Protein AF-A0A5T8WR12-F1 (afdb_monomer_lite)

Foldseek 3Di:
DPPVPQWDWPKDKPPPPQQKDKDADDDDSPDPHIDIDGDGPDWDKIKMWTWTWDDDDDDDGHDTDIDIDIDTDDDDPDPD

Structure (mmCIF, N/CA/C/O backbone):
data_AF-A0A5T8WR12-F1
#
_entry.id   AF-A0A5T8WR12-F1
#
loop_
_atom_site.group_PDB
_atom_site.id
_atom_site.type_symbol
_atom_site.label_atom_id
_atom_site.label_alt_id
_atom_site.label_comp_id
_atom_site.label_asym_id
_atom_site.label_entity_id
_atom_site.label_seq_id
_atom_site.pdbx_PDB_ins_code
_atom_site.Cartn_x
_atom_site.Cartn_y
_atom_site.Cartn_z
_atom_site.occupancy
_atom_site.B_iso_or_equiv
_atom_site.auth_seq_id
_atom_site.auth_comp_id
_atom_site.auth_asym_id
_atom_site.auth_atom_id
_atom_site.pdbx_PDB_model_num
ATOM 1 N N . TYR A 1 1 ? 9.048 -10.570 -14.087 1.00 51.50 1 TYR A N 1
ATOM 2 C CA . TYR A 1 1 ? 8.664 -10.225 -15.462 1.00 51.50 1 TYR A CA 1
ATOM 3 C C . TYR A 1 1 ? 7.650 -11.231 -15.947 1.00 51.50 1 TYR A C 1
ATOM 5 O O . TYR A 1 1 ? 7.764 -12.387 -15.548 1.00 51.50 1 TYR A O 1
ATOM 13 N N . ASP A 1 2 ? 6.661 -10.816 -16.732 1.00 51.72 2 ASP A N 1
ATOM 14 C CA . ASP A 1 2 ? 5.857 -11.780 -17.483 1.00 51.72 2 ASP A CA 1
ATOM 15 C C . ASP A 1 2 ? 6.637 -12.249 -18.723 1.00 51.72 2 ASP A C 1
ATOM 17 O O . ASP A 1 2 ? 7.778 -11.838 -18.958 1.00 51.72 2 ASP A O 1
ATOM 21 N N . ILE A 1 3 ? 6.025 -13.129 -19.512 1.00 37.47 3 ILE A N 1
ATOM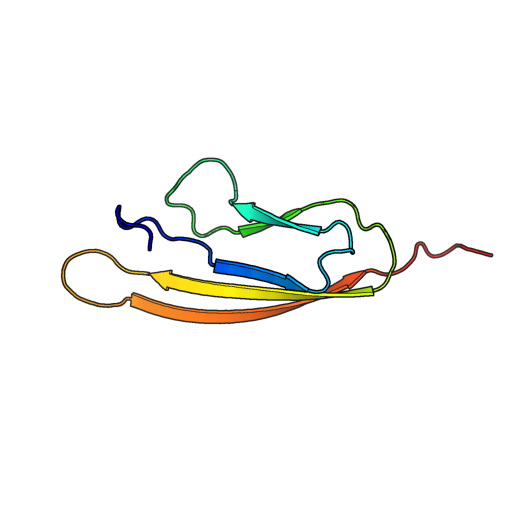 22 C CA . ILE A 1 3 ? 6.624 -13.678 -20.736 1.00 37.47 3 ILE A CA 1
ATOM 23 C C . ILE A 1 3 ? 6.928 -12.612 -21.806 1.00 37.47 3 ILE A C 1
ATOM 25 O O . ILE A 1 3 ? 7.619 -12.914 -22.775 1.00 37.47 3 ILE A O 1
ATOM 29 N N . TYR A 1 4 ? 6.450 -11.379 -21.626 1.00 51.56 4 TYR A N 1
ATOM 30 C CA . TYR A 1 4 ? 6.669 -10.241 -22.515 1.00 51.56 4 TYR A CA 1
ATOM 31 C C . TYR A 1 4 ? 7.696 -9.244 -21.964 1.00 51.56 4 TYR A C 1
ATOM 33 O O . TYR A 1 4 ? 7.911 -8.191 -22.557 1.00 51.56 4 TYR A O 1
ATOM 41 N N . GLY A 1 5 ? 8.354 -9.551 -20.840 1.00 49.19 5 GLY A N 1
ATOM 42 C CA . GLY A 1 5 ? 9.308 -8.629 -20.227 1.00 49.19 5 GLY A CA 1
ATOM 43 C C . GLY A 1 5 ? 8.637 -7.470 -19.485 1.00 49.19 5 GLY A C 1
ATOM 44 O O . GLY A 1 5 ? 9.315 -6.502 -19.145 1.00 49.19 5 GLY A O 1
ATOM 45 N N . LYS A 1 6 ? 7.337 -7.565 -19.173 1.00 55.09 6 LYS A N 1
ATOM 46 C CA . LYS A 1 6 ? 6.633 -6.567 -18.360 1.00 55.09 6 LYS A CA 1
ATOM 47 C C . LYS A 1 6 ? 7.129 -6.608 -16.925 1.00 55.09 6 LYS A C 1
ATOM 49 O O . LYS A 1 6 ? 7.254 -7.689 -16.339 1.00 5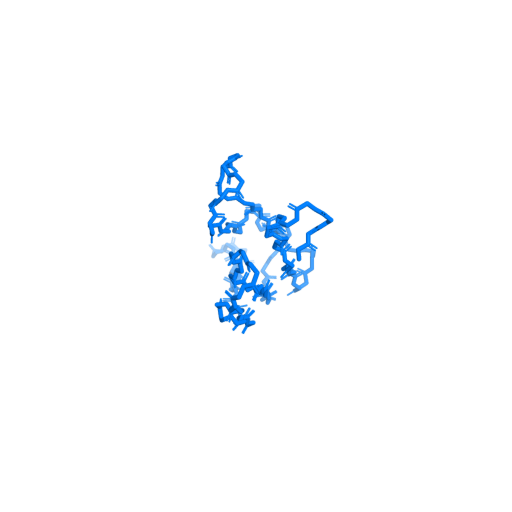5.09 6 LYS A O 1
ATOM 54 N N . GLN A 1 7 ? 7.364 -5.447 -16.321 1.00 53.53 7 GLN A N 1
ATOM 55 C CA . GLN A 1 7 ? 7.592 -5.349 -14.884 1.00 53.53 7 GLN A CA 1
ATOM 56 C C . GLN A 1 7 ? 6.306 -5.771 -14.163 1.00 53.53 7 GLN A C 1
ATOM 58 O O . GLN A 1 7 ? 5.337 -5.027 -14.086 1.00 53.53 7 GLN A O 1
ATOM 63 N N . VAL A 1 8 ? 6.275 -7.007 -13.671 1.00 56.50 8 VAL A N 1
ATOM 64 C CA . VAL A 1 8 ? 5.189 -7.480 -12.814 1.00 56.50 8 VAL A CA 1
ATOM 65 C C . VAL A 1 8 ? 5.492 -6.934 -11.427 1.00 56.50 8 VAL A C 1
ATOM 67 O O . VAL A 1 8 ? 6.436 -7.402 -10.790 1.00 56.50 8 VAL A O 1
ATOM 70 N N . ILE A 1 9 ? 4.733 -5.935 -10.968 1.00 59.34 9 ILE A N 1
ATOM 71 C CA . ILE A 1 9 ? 4.610 -5.658 -9.536 1.00 59.34 9 ILE A CA 1
ATOM 72 C C . ILE A 1 9 ? 4.202 -6.971 -8.886 1.00 59.34 9 ILE A C 1
ATOM 74 O O . ILE A 1 9 ? 3.102 -7.476 -9.109 1.00 59.34 9 ILE A O 1
ATOM 78 N N . ALA A 1 10 ? 5.101 -7.507 -8.082 1.00 68.38 10 ALA A N 1
ATOM 79 C CA . ALA A 1 10 ? 4.776 -8.534 -7.128 1.00 68.38 10 ALA A CA 1
ATOM 80 C C . ALA A 1 10 ? 4.769 -7.822 -5.775 1.00 68.38 10 ALA A C 1
ATOM 82 O O . ALA A 1 10 ? 5.799 -7.398 -5.249 1.00 68.38 10 ALA A O 1
ATOM 83 N N . GLY A 1 11 ? 3.566 -7.523 -5.308 1.00 82.00 11 GLY A N 1
ATOM 84 C CA . GLY A 1 11 ? 3.361 -6.841 -4.048 1.00 82.00 11 GLY A CA 1
ATOM 85 C C . GLY A 1 11 ? 2.089 -7.335 -3.396 1.00 82.00 11 GLY A C 1
ATOM 86 O O . GLY A 1 11 ? 1.125 -7.683 -4.080 1.00 82.00 11 GLY A O 1
ATOM 87 N N . ASP A 1 12 ? 2.105 -7.371 -2.075 1.00 90.62 12 ASP A N 1
ATOM 88 C CA . ASP A 1 12 ? 1.024 -7.895 -1.258 1.00 90.62 12 ASP A CA 1
ATOM 89 C C . ASP A 1 12 ? 0.753 -6.983 -0.059 1.00 90.62 12 ASP A C 1
ATOM 91 O O . ASP A 1 12 ? 1.626 -6.246 0.413 1.00 90.62 12 ASP A O 1
ATOM 95 N N . ILE A 1 13 ? -0.500 -7.004 0.397 1.00 94.44 13 ILE A N 1
ATOM 96 C CA . ILE A 1 13 ? -0.940 -6.332 1.618 1.00 94.44 13 ILE A CA 1
ATOM 97 C C . ILE A 1 13 ? -1.420 -7.403 2.588 1.00 94.44 13 ILE A C 1
ATOM 99 O O . ILE A 1 13 ? -2.267 -8.224 2.238 1.00 94.44 13 ILE A O 1
ATOM 103 N N . HIS A 1 14 ? -0.920 -7.357 3.821 1.00 95.88 14 HIS A N 1
ATOM 104 C CA . HIS A 1 14 ? -1.362 -8.238 4.892 1.00 95.88 14 HIS A CA 1
ATOM 105 C C . HIS A 1 14 ? -1.680 -7.459 6.183 1.00 95.88 14 HIS A C 1
ATOM 107 O O . HIS A 1 14 ? -0.838 -6.681 6.636 1.00 95.88 14 HIS A O 1
ATOM 113 N N . PRO A 1 15 ? -2.835 -7.691 6.834 1.00 94.62 15 PRO A N 1
ATOM 114 C CA . PRO A 1 15 ? -3.924 -8.554 6.379 1.00 94.62 15 PRO A CA 1
ATOM 115 C C . PRO A 1 15 ? -4.695 -7.930 5.203 1.00 94.62 15 PRO A C 1
ATOM 117 O O . PRO A 1 15 ? -4.797 -6.711 5.081 1.00 94.62 15 PRO A O 1
ATOM 120 N N . ASP A 1 16 ? -5.261 -8.779 4.349 1.00 91.44 16 ASP A N 1
ATOM 121 C CA . ASP A 1 16 ? -6.011 -8.410 3.136 1.00 91.44 16 ASP A CA 1
ATOM 122 C C . ASP A 1 16 ? -7.461 -7.967 3.421 1.00 91.44 16 ASP A C 1
ATOM 124 O O . ASP A 1 16 ? -8.183 -7.508 2.539 1.00 91.44 16 ASP A O 1
ATOM 128 N N . ASN A 1 17 ? -7.887 -8.040 4.682 1.00 94.06 17 ASN A N 1
ATOM 129 C CA . ASN A 1 17 ? -9.246 -7.735 5.124 1.00 94.06 17 ASN A CA 1
ATOM 130 C C . ASN A 1 17 ? -9.420 -6.317 5.700 1.00 94.06 17 ASN A C 1
ATOM 132 O O . ASN A 1 17 ? -10.348 -6.075 6.475 1.00 94.06 17 ASN A O 1
ATOM 136 N N . LEU A 1 18 ? -8.523 -5.392 5.348 1.00 95.31 18 LEU A N 1
ATOM 137 C CA . LEU A 1 18 ? -8.561 -3.989 5.783 1.00 95.31 18 LEU A CA 1
ATOM 138 C C . LEU A 1 18 ? -9.195 -3.048 4.751 1.00 95.31 18 LEU A C 1
ATOM 140 O O . LEU A 1 18 ? -9.246 -1.848 4.986 1.00 95.31 18 LEU A O 1
ATOM 144 N N . GLY A 1 19 ? -9.673 -3.571 3.616 1.00 94.62 19 GLY A N 1
ATOM 145 C CA . GLY A 1 19 ? -10.262 -2.759 2.545 1.00 94.62 19 GLY A CA 1
ATOM 146 C C . GLY A 1 19 ? -9.233 -2.014 1.689 1.00 94.62 19 GLY A C 1
ATOM 147 O O . GLY A 1 19 ? -9.607 -1.115 0.940 1.00 94.62 19 GLY A O 1
ATOM 148 N N . LEU A 1 20 ? -7.951 -2.383 1.790 1.00 94.69 20 LEU A N 1
ATOM 149 C CA . LEU A 1 20 ? -6.845 -1.821 1.015 1.00 94.69 20 LEU A CA 1
ATOM 150 C C . LEU A 1 20 ? -6.386 -2.793 -0.078 1.00 94.69 20 LEU A C 1
ATOM 152 O O . LEU A 1 20 ? -6.383 -4.004 0.127 1.00 94.69 20 LEU A O 1
ATOM 156 N N . HIS A 1 21 ? -5.946 -2.263 -1.215 1.00 92.38 21 HIS A N 1
ATOM 157 C CA . HIS A 1 21 ? -5.357 -3.027 -2.316 1.00 92.38 21 HIS A CA 1
ATOM 158 C C . HIS A 1 21 ? -4.252 -2.230 -3.020 1.00 92.38 21 HIS A C 1
ATOM 160 O O . HIS A 1 21 ? -4.195 -1.001 -2.932 1.00 92.38 21 HIS A O 1
ATOM 166 N N . LEU A 1 22 ? -3.366 -2.940 -3.722 1.00 89.06 22 LEU A N 1
ATOM 167 C CA . LEU A 1 22 ? -2.319 -2.351 -4.558 1.00 89.06 22 LEU A CA 1
ATOM 168 C C . LEU A 1 22 ? -2.790 -2.227 -6.004 1.00 89.06 22 LEU A C 1
ATOM 170 O O . LEU A 1 22 ? -3.439 -3.128 -6.530 1.00 89.06 22 LEU A O 1
ATOM 174 N N . GLN A 1 23 ? -2.405 -1.138 -6.663 1.00 85.69 23 GLN A N 1
ATOM 175 C CA . GLN A 1 23 ? -2.581 -0.965 -8.104 1.00 85.69 23 GLN A CA 1
ATOM 176 C C . GLN A 1 23 ? -1.486 -0.066 -8.699 1.00 85.69 23 GLN A C 1
ATOM 178 O O . GLN A 1 23 ? -0.856 0.714 -7.982 1.00 85.69 23 GLN A O 1
ATOM 183 N N . TYR A 1 24 ? -1.285 -0.144 -10.016 1.00 81.31 24 TYR A N 1
ATOM 184 C CA . TYR A 1 24 ? -0.399 0.767 -10.751 1.00 81.31 24 TYR A CA 1
ATOM 185 C C . TYR A 1 24 ? -0.954 2.202 -10.765 1.00 81.31 24 TYR A C 1
ATOM 187 O O . TYR A 1 24 ? -2.160 2.436 -10.601 1.00 81.31 24 TYR A O 1
ATOM 195 N N . CYS A 1 25 ? -0.072 3.185 -10.938 1.00 81.44 25 CYS A N 1
ATOM 196 C CA . CYS A 1 25 ? -0.466 4.570 -11.184 1.00 81.44 25 CYS A CA 1
ATOM 197 C C . CYS A 1 25 ? -0.773 4.775 -12.673 1.00 81.44 25 CYS A C 1
ATOM 199 O O . CYS A 1 25 ? 0.139 4.897 -13.485 1.00 81.44 25 CYS A O 1
ATOM 201 N N . GLY A 1 26 ? -2.061 4.852 -13.010 1.00 76.38 26 GLY A N 1
ATOM 202 C CA . GLY A 1 26 ? -2.505 5.037 -14.392 1.00 76.38 26 GLY A CA 1
ATOM 203 C C . GLY A 1 26 ? -2.288 3.800 -15.266 1.00 76.38 26 GLY A C 1
ATOM 204 O O . GLY A 1 26 ? -1.974 2.721 -14.763 1.00 76.38 26 GLY A O 1
ATOM 205 N N . ASP A 1 27 ? -2.477 3.989 -16.571 1.00 72.50 27 ASP A N 1
ATOM 206 C CA . ASP A 1 27 ? -2.488 2.905 -17.564 1.00 72.50 27 ASP A CA 1
ATOM 207 C C . ASP A 1 27 ? -1.148 2.744 -18.302 1.00 72.50 27 ASP A C 1
ATOM 209 O O . ASP A 1 27 ? -1.005 1.863 -19.146 1.00 72.50 27 ASP A O 1
ATOM 213 N N . ASP A 1 28 ? -0.165 3.598 -17.997 1.00 69.25 28 ASP A N 1
ATOM 214 C CA . ASP A 1 28 ? 1.164 3.534 -18.603 1.00 69.25 28 ASP A CA 1
ATOM 215 C C . ASP A 1 28 ? 1.954 2.356 -18.025 1.00 69.25 28 ASP A C 1
ATOM 217 O O . ASP A 1 28 ? 2.312 2.308 -16.845 1.00 69.25 28 ASP A O 1
ATOM 221 N N . GLU A 1 29 ? 2.225 1.401 -18.902 1.00 57.00 29 GLU A N 1
ATOM 222 C CA . GLU A 1 29 ? 2.896 0.141 -18.616 1.00 57.00 29 GLU A CA 1
ATOM 223 C C . GLU A 1 29 ? 4.380 0.284 -18.242 1.00 57.00 29 GLU A C 1
ATOM 225 O O . GLU A 1 29 ? 4.960 -0.671 -17.719 1.00 57.00 29 GLU A O 1
ATOM 230 N N . PHE A 1 30 ? 4.980 1.461 -18.451 1.00 63.22 30 PHE A N 1
ATOM 231 C CA . PHE A 1 30 ? 6.367 1.761 -18.086 1.00 63.22 30 PHE A CA 1
ATOM 232 C C . PHE A 1 30 ? 6.500 2.561 -16.785 1.00 63.22 30 PHE A C 1
ATOM 234 O O . PHE A 1 30 ? 7.620 2.824 -16.337 1.00 63.22 30 PHE A O 1
ATOM 241 N N . ASN A 1 31 ? 5.388 2.932 -16.143 1.00 64.25 31 ASN A N 1
ATOM 242 C CA . ASN A 1 31 ? 5.443 3.654 -14.879 1.00 64.25 31 ASN A CA 1
ATOM 243 C C . ASN A 1 31 ? 5.844 2.734 -13.720 1.00 64.25 31 ASN A C 1
ATOM 245 O O . ASN A 1 31 ? 5.196 1.736 -13.411 1.00 64.25 31 ASN A O 1
ATOM 249 N N . ASN A 1 32 ? 6.873 3.144 -12.980 1.00 72.19 32 ASN A N 1
ATOM 250 C CA . ASN A 1 32 ? 7.351 2.486 -11.760 1.00 72.19 32 ASN A CA 1
ATOM 251 C C . ASN A 1 32 ? 6.548 2.880 -10.503 1.00 72.19 32 ASN A C 1
ATOM 253 O O . ASN A 1 32 ? 7.023 2.718 -9.377 1.00 72.19 32 ASN A O 1
ATOM 257 N N . CYS A 1 33 ? 5.353 3.439 -10.688 1.00 79.38 33 CYS A N 1
ATOM 258 C CA . CYS A 1 33 ? 4.536 3.994 -9.621 1.00 79.38 33 CYS A CA 1
ATOM 259 C C . CYS A 1 33 ? 3.454 3.001 -9.189 1.00 79.38 33 CYS A C 1
ATOM 261 O O . CYS A 1 33 ? 2.685 2.482 -10.002 1.00 79.38 33 CYS A O 1
ATOM 263 N N . ILE A 1 34 ? 3.386 2.782 -7.877 1.00 83.00 34 ILE A N 1
ATOM 264 C CA . ILE A 1 34 ? 2.417 1.914 -7.210 1.00 83.00 34 ILE A CA 1
ATOM 265 C C . ILE A 1 34 ? 1.663 2.753 -6.192 1.00 83.00 34 ILE A C 1
ATOM 267 O O . ILE A 1 34 ? 2.268 3.530 -5.453 1.00 83.00 34 ILE A O 1
ATOM 271 N N . GLN A 1 35 ? 0.352 2.567 -6.120 1.00 89.19 35 GLN A N 1
ATOM 272 C CA . GLN A 1 35 ? -0.503 3.222 -5.141 1.00 89.19 35 GLN A CA 1
ATOM 273 C C . GLN A 1 35 ? -1.275 2.187 -4.323 1.00 89.19 35 GLN A C 1
ATOM 275 O O . GLN A 1 35 ? -1.742 1.170 -4.842 1.00 89.19 35 GLN A O 1
ATOM 280 N N . ILE A 1 36 ? -1.418 2.479 -3.032 1.00 92.00 36 ILE A N 1
ATOM 281 C CA . ILE A 1 36 ? -2.336 1.779 -2.137 1.00 92.00 36 ILE A CA 1
ATOM 282 C C . ILE A 1 36 ? -3.673 2.515 -2.227 1.00 92.00 36 ILE A C 1
ATOM 284 O O . ILE A 1 36 ? -3.731 3.722 -1.988 1.00 92.00 36 ILE A O 1
ATOM 288 N N . ARG A 1 37 ? -4.740 1.806 -2.591 1.00 92.88 37 ARG A N 1
ATOM 289 C CA . ARG A 1 37 ? -6.098 2.347 -2.714 1.00 92.88 37 ARG A CA 1
ATOM 290 C C . ARG A 1 37 ? -7.093 1.567 -1.869 1.00 92.88 37 ARG A C 1
ATOM 292 O O . ARG A 1 37 ? -6.817 0.453 -1.435 1.00 92.88 37 ARG A O 1
ATOM 299 N N . GLY A 1 38 ? -8.263 2.166 -1.669 1.00 93.44 38 GLY A N 1
ATOM 300 C CA . GLY A 1 38 ? -9.386 1.566 -0.957 1.00 93.44 38 GLY A CA 1
ATOM 301 C C . GLY A 1 38 ? -9.911 2.446 0.173 1.00 93.44 38 GLY A C 1
ATOM 302 O O . GLY A 1 38 ? -9.401 3.541 0.411 1.00 93.44 38 GLY A O 1
ATOM 303 N N . ILE A 1 39 ? -10.951 1.958 0.847 1.00 94.62 39 ILE A N 1
ATOM 304 C CA . ILE A 1 39 ? -11.551 2.599 2.020 1.00 94.62 39 ILE A CA 1
ATOM 305 C C . ILE A 1 39 ? -11.319 1.655 3.203 1.00 94.62 39 ILE A C 1
ATOM 307 O O . ILE A 1 39 ? -11.830 0.531 3.170 1.00 94.62 39 ILE A O 1
ATOM 311 N N . PRO A 1 40 ? -10.557 2.074 4.229 1.00 94.38 40 PRO A N 1
ATOM 312 C CA . PRO A 1 40 ? -10.349 1.261 5.415 1.00 94.38 40 PRO A CA 1
ATOM 313 C C . PRO A 1 40 ? -11.666 0.844 6.078 1.00 94.38 40 PRO A C 1
ATOM 315 O O . PRO A 1 40 ? -12.536 1.681 6.306 1.00 94.38 40 PRO A O 1
ATOM 318 N N . THR A 1 41 ? -11.810 -0.440 6.407 1.00 94.06 41 THR A N 1
ATOM 319 C CA . THR A 1 41 ? -13.044 -0.988 7.009 1.00 94.06 41 THR A CA 1
ATOM 320 C C . THR A 1 41 ? -12.987 -1.126 8.531 1.00 94.06 41 THR A C 1
ATOM 322 O O . THR A 1 41 ? -14.024 -1.285 9.169 1.00 94.06 41 THR A O 1
ATOM 325 N N . LYS A 1 42 ? -11.785 -1.096 9.115 1.00 93.69 42 LYS A N 1
ATOM 326 C CA . LYS A 1 42 ? -11.515 -1.211 10.557 1.00 93.69 42 LYS A CA 1
ATOM 327 C C . LYS A 1 42 ? -10.112 -0.693 10.875 1.00 93.69 42 LYS A C 1
ATOM 329 O O . LYS A 1 42 ? -9.244 -0.729 9.995 1.00 93.69 42 LYS A O 1
ATOM 334 N N . ALA A 1 43 ? -9.862 -0.282 12.118 1.00 95.50 43 ALA A N 1
ATOM 335 C CA . ALA A 1 43 ? -8.500 -0.041 12.580 1.00 95.50 43 ALA A CA 1
ATOM 336 C C . ALA A 1 43 ? -7.623 -1.291 12.483 1.00 95.50 43 ALA A C 1
ATOM 338 O O . ALA A 1 43 ? -8.079 -2.437 12.560 1.00 95.50 43 ALA A O 1
ATOM 339 N N . GLY A 1 44 ? -6.326 -1.055 12.329 1.00 95.00 44 GLY A N 1
ATOM 340 C CA . GLY A 1 44 ? -5.349 -2.123 12.237 1.00 95.00 44 GLY A CA 1
ATOM 341 C C . GLY A 1 44 ? -4.024 -1.667 11.655 1.00 95.00 44 GLY A C 1
ATOM 342 O O . GLY A 1 44 ? -3.808 -0.497 11.340 1.00 95.00 44 GLY A O 1
ATOM 343 N N . ILE A 1 45 ? -3.122 -2.631 11.512 1.00 96.38 45 ILE A N 1
ATOM 344 C CA . ILE A 1 45 ? -1.795 -2.429 10.939 1.00 96.38 45 ILE A CA 1
ATOM 345 C C . ILE A 1 45 ? -1.703 -3.288 9.681 1.00 96.38 45 ILE A C 1
ATOM 347 O O . ILE A 1 45 ? -1.765 -4.513 9.769 1.00 96.38 45 ILE A O 1
ATOM 351 N N . ALA A 1 46 ? -1.543 -2.646 8.526 1.00 96.19 46 ALA A N 1
ATOM 352 C CA . ALA A 1 46 ? -1.260 -3.309 7.262 1.00 96.19 46 ALA A CA 1
ATOM 353 C C . ALA A 1 46 ? 0.249 -3.290 6.989 1.00 96.19 46 ALA A C 1
ATOM 355 O O . ALA A 1 46 ? 0.887 -2.236 7.024 1.00 96.19 46 ALA A O 1
ATOM 356 N N . LYS A 1 47 ? 0.819 -4.451 6.681 1.00 97.31 47 LYS A N 1
ATOM 357 C CA . LYS A 1 47 ? 2.147 -4.580 6.082 1.00 97.31 47 LYS A CA 1
ATOM 358 C C . LYS A 1 47 ? 1.988 -4.643 4.575 1.00 97.31 47 LYS A C 1
ATOM 360 O O . LYS A 1 47 ? 1.219 -5.456 4.075 1.00 97.31 47 LYS A O 1
ATOM 365 N N . VAL A 1 48 ? 2.715 -3.790 3.872 1.00 95.25 48 VAL A N 1
ATOM 366 C CA . VAL A 1 48 ? 2.694 -3.698 2.415 1.00 95.25 48 VAL A CA 1
ATOM 367 C C . VAL A 1 48 ? 4.077 -4.059 1.910 1.00 95.25 48 VAL A C 1
ATOM 369 O O . VAL A 1 48 ? 5.020 -3.290 2.103 1.00 95.25 48 VAL A O 1
ATOM 372 N N . ARG A 1 49 ? 4.218 -5.228 1.291 1.00 93.25 49 ARG A N 1
ATOM 373 C CA . ARG A 1 49 ? 5.476 -5.655 0.681 1.00 93.25 49 ARG A CA 1
ATOM 374 C C . ARG A 1 49 ? 5.434 -5.352 -0.806 1.00 93.25 49 ARG A C 1
ATOM 376 O O . ARG A 1 49 ? 4.472 -5.691 -1.481 1.00 93.25 49 ARG A O 1
ATOM 383 N N . ILE A 1 50 ? 6.485 -4.720 -1.311 1.00 87.81 50 ILE A N 1
ATOM 384 C CA . ILE A 1 50 ? 6.684 -4.443 -2.728 1.00 87.81 50 ILE A CA 1
ATOM 385 C C . ILE A 1 50 ? 8.054 -4.981 -3.113 1.00 87.81 50 ILE A C 1
ATOM 387 O O . ILE A 1 50 ? 9.065 -4.573 -2.535 1.00 87.81 50 ILE A O 1
ATOM 391 N N . HIS A 1 51 ? 8.097 -5.844 -4.121 1.00 82.69 51 HIS A N 1
ATOM 392 C CA . HIS A 1 51 ? 9.348 -6.344 -4.662 1.00 82.69 51 HIS A CA 1
ATOM 393 C C . HIS A 1 51 ? 9.361 -6.346 -6.193 1.00 82.69 51 HIS A C 1
ATOM 395 O O . HIS A 1 51 ? 8.329 -6.412 -6.863 1.00 82.69 51 HIS A O 1
ATOM 401 N N . GLY A 1 52 ? 10.559 -6.241 -6.762 1.00 75.75 52 GLY A N 1
ATOM 402 C CA . GLY A 1 52 ? 10.766 -6.167 -8.202 1.00 75.75 52 GLY A CA 1
ATOM 403 C C . GLY A 1 52 ? 12.232 -5.954 -8.571 1.00 75.75 52 GLY A C 1
ATOM 404 O O . GLY A 1 52 ? 13.130 -6.056 -7.739 1.00 75.75 52 GLY A O 1
ATOM 405 N N . GLY A 1 53 ? 12.479 -5.642 -9.837 1.00 65.88 53 GLY A N 1
ATOM 406 C CA . GLY A 1 53 ? 13.790 -5.215 -10.320 1.00 65.88 53 GLY A CA 1
ATOM 407 C C . GLY A 1 53 ? 13.657 -4.479 -11.648 1.00 65.88 53 GLY A C 1
ATOM 408 O O . GLY A 1 53 ? 12.636 -4.645 -12.317 1.00 65.88 53 GLY A O 1
ATOM 409 N N . LEU A 1 54 ? 14.656 -3.669 -12.014 1.00 55.47 54 LEU A N 1
ATOM 410 C CA . LEU A 1 54 ? 14.749 -3.035 -13.334 1.00 55.47 54 LEU A CA 1
ATOM 411 C C . LEU A 1 54 ? 15.644 -3.889 -14.244 1.00 55.47 54 LEU A C 1
ATOM 413 O O . LEU A 1 54 ? 16.675 -4.424 -13.838 1.00 55.47 54 LEU A O 1
ATOM 417 N N . GLY A 1 55 ? 15.241 -4.058 -15.494 1.00 48.56 55 GLY A N 1
ATOM 418 C CA . GLY A 1 55 ? 15.914 -4.939 -16.439 1.00 48.56 55 GLY A CA 1
ATOM 419 C C . GLY A 1 55 ? 15.588 -4.486 -17.846 1.00 48.56 55 GLY A C 1
ATOM 420 O O . GLY A 1 55 ? 14.439 -4.565 -18.267 1.00 48.56 55 GLY A O 1
ATOM 421 N N . GLY A 1 56 ? 16.599 -3.980 -18.547 1.00 42.28 56 GLY A N 1
ATOM 422 C CA . GLY A 1 56 ? 16.507 -3.580 -19.944 1.00 42.28 56 GLY A CA 1
ATOM 423 C C . GLY A 1 56 ? 17.566 -4.314 -20.755 1.00 42.28 56 GLY A C 1
ATOM 424 O O . GLY A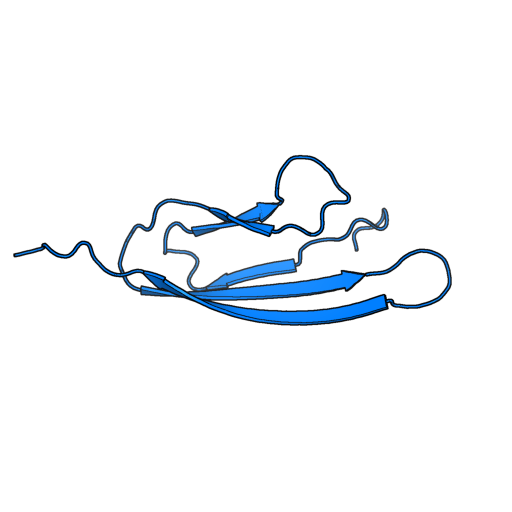 1 56 ? 18.749 -4.186 -20.463 1.00 42.28 56 GLY A O 1
ATOM 425 N N . GLY A 1 57 ? 17.139 -5.060 -21.778 1.00 47.50 57 GLY A N 1
ATOM 426 C CA . GLY A 1 57 ? 18.027 -5.684 -22.764 1.00 47.50 57 GLY A CA 1
ATOM 427 C C . GLY A 1 57 ? 19.017 -6.728 -22.221 1.00 47.50 57 GLY A C 1
ATOM 428 O O . GLY A 1 57 ? 19.101 -7.000 -21.031 1.00 47.50 57 GLY A O 1
ATOM 429 N N . MET A 1 58 ? 19.767 -7.346 -23.139 1.00 43.28 58 MET A N 1
ATOM 430 C CA . MET A 1 58 ? 20.580 -8.565 -22.963 1.00 43.28 58 MET A CA 1
ATOM 431 C C . MET A 1 58 ? 21.707 -8.496 -21.908 1.00 43.28 58 MET A C 1
ATOM 433 O O . MET A 1 58 ? 22.394 -9.492 -21.694 1.00 43.28 58 MET A O 1
ATOM 437 N N . LEU A 1 59 ? 21.931 -7.368 -21.231 1.00 49.31 59 LEU A N 1
ATOM 438 C CA . LEU A 1 59 ? 23.022 -7.192 -20.273 1.00 49.31 59 LEU A CA 1
ATOM 439 C C . LEU A 1 59 ? 22.587 -6.257 -19.136 1.00 49.31 59 LEU A C 1
ATOM 441 O O . LEU A 1 59 ? 22.149 -5.141 -19.384 1.00 49.31 59 LEU A O 1
ATOM 445 N N . SER A 1 60 ? 22.818 -6.708 -17.900 1.00 44.97 60 SER A N 1
ATOM 446 C CA . SER A 1 60 ? 22.636 -6.034 -16.600 1.00 44.97 60 SER A CA 1
ATOM 447 C C . SER A 1 60 ? 21.225 -6.055 -15.980 1.00 44.97 60 SER A C 1
ATOM 449 O O . SER A 1 60 ? 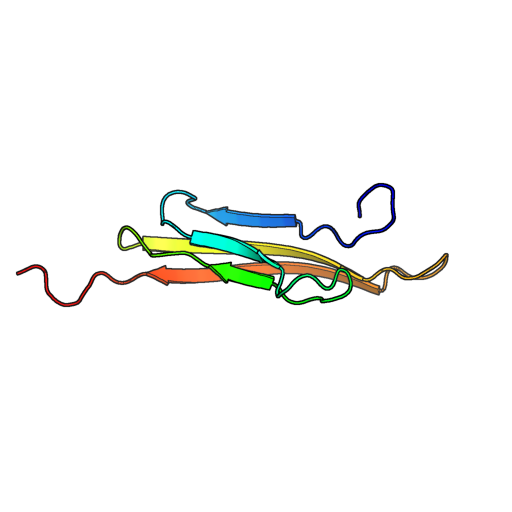20.319 -5.311 -16.344 1.00 44.97 60 SER A O 1
ATOM 451 N N . LYS A 1 61 ? 21.068 -6.896 -14.943 1.00 51.66 61 LYS A N 1
ATOM 452 C CA . LYS A 1 61 ? 20.031 -6.722 -13.917 1.00 51.66 61 LYS A CA 1
ATOM 453 C C . LYS A 1 61 ? 20.310 -5.395 -13.209 1.00 51.66 61 LYS A C 1
ATOM 455 O O . LYS A 1 61 ? 21.239 -5.306 -12.407 1.00 51.66 61 LYS A O 1
ATOM 460 N N . SER A 1 62 ? 19.541 -4.365 -13.522 1.00 55.28 62 SER A N 1
ATOM 461 C CA . SER A 1 62 ? 19.620 -3.075 -12.849 1.00 55.28 62 SER A CA 1
ATOM 462 C C . SER A 1 62 ? 18.844 -3.176 -11.535 1.00 55.28 62 SER A C 1
ATOM 464 O O . SER A 1 62 ? 17.657 -2.903 -11.485 1.00 55.28 62 SER A O 1
ATOM 466 N N . GLY A 1 63 ? 19.498 -3.658 -10.475 1.00 64.75 63 GLY A N 1
ATOM 467 C CA . GLY A 1 63 ? 18.998 -3.616 -9.093 1.00 64.75 63 GLY A CA 1
ATOM 468 C C . GLY A 1 63 ? 17.714 -4.411 -8.795 1.00 64.75 63 GLY A C 1
ATOM 469 O O . GLY A 1 63 ? 16.629 -4.124 -9.294 1.00 64.75 63 GLY A O 1
ATOM 470 N N . GLU A 1 64 ? 17.815 -5.379 -7.888 1.00 75.75 64 GLU A N 1
ATOM 471 C CA . GLU A 1 64 ? 16.644 -5.993 -7.253 1.00 75.75 64 GLU A CA 1
ATOM 472 C C . GLU A 1 64 ? 16.241 -5.159 -6.027 1.00 75.75 64 GLU A C 1
ATOM 474 O O . GLU A 1 64 ? 17.096 -4.629 -5.311 1.00 75.75 64 GLU A O 1
ATOM 479 N N . PHE A 1 65 ? 14.940 -5.021 -5.780 1.00 79.62 65 PHE A N 1
ATOM 480 C CA . PHE A 1 65 ? 14.426 -4.394 -4.570 1.00 79.62 65 PHE A CA 1
ATOM 481 C C . PHE A 1 65 ? 13.329 -5.247 -3.939 1.00 79.62 65 PHE A C 1
ATOM 483 O O . PHE A 1 65 ? 12.495 -5.832 -4.625 1.00 79.62 65 PHE A O 1
ATOM 490 N N . ASP A 1 66 ? 13.327 -5.270 -2.611 1.00 86.94 66 ASP A N 1
ATOM 491 C CA . ASP A 1 66 ? 12.285 -5.855 -1.775 1.00 86.94 66 ASP A CA 1
ATOM 492 C C . ASP A 1 66 ? 12.132 -4.942 -0.560 1.00 86.94 66 ASP A C 1
ATOM 494 O O . ASP A 1 66 ? 13.094 -4.687 0.173 1.00 86.94 66 ASP A O 1
ATOM 498 N N . LYS A 1 67 ? 10.960 -4.329 -0.416 1.00 89.75 67 LYS A N 1
ATOM 499 C CA . LYS A 1 67 ? 10.686 -3.322 0.609 1.00 89.75 67 LYS A CA 1
ATOM 500 C C . LYS A 1 67 ? 9.358 -3.631 1.270 1.00 89.75 67 LYS A C 1
ATOM 502 O O . LYS A 1 67 ? 8.362 -3.856 0.595 1.00 89.75 67 LYS A O 1
ATOM 507 N N . THR A 1 68 ? 9.343 -3.593 2.598 1.00 95.50 68 THR A N 1
ATOM 508 C CA . THR A 1 68 ? 8.116 -3.711 3.389 1.00 95.50 68 THR A CA 1
ATOM 509 C C . THR A 1 68 ? 7.832 -2.389 4.088 1.00 95.50 68 THR A C 1
ATOM 511 O O . THR A 1 68 ? 8.697 -1.843 4.770 1.00 95.50 68 THR A O 1
ATOM 514 N N . TYR A 1 69 ? 6.612 -1.895 3.923 1.00 94.69 69 TYR A N 1
ATOM 515 C CA . TYR A 1 69 ? 6.087 -0.683 4.537 1.00 94.69 69 TYR A CA 1
ATOM 516 C C . TYR A 1 69 ? 4.994 -1.038 5.543 1.00 94.69 69 TYR A C 1
ATOM 518 O O . TYR A 1 69 ? 4.333 -2.069 5.416 1.00 94.69 69 TYR A O 1
ATOM 526 N N 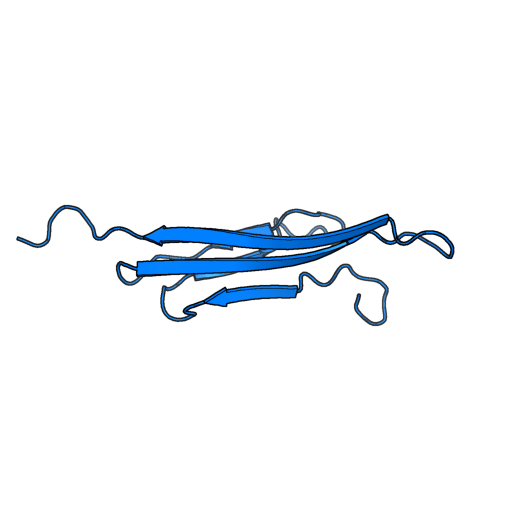. THR A 1 70 ? 4.779 -0.162 6.520 1.00 96.81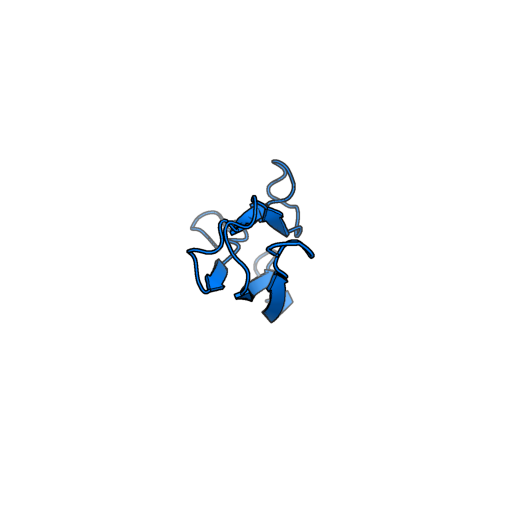 70 THR A N 1
ATOM 527 C CA . THR A 1 70 ? 3.716 -0.309 7.518 1.00 96.81 70 THR A CA 1
ATOM 528 C C . THR A 1 70 ? 2.732 0.843 7.378 1.00 96.81 70 THR A C 1
ATOM 530 O O . THR A 1 70 ? 3.129 2.005 7.449 1.00 96.81 70 THR A O 1
ATOM 533 N N . VAL A 1 71 ? 1.451 0.522 7.208 1.00 94.81 71 VAL A N 1
ATOM 534 C CA . VAL A 1 71 ? 0.339 1.476 7.221 1.00 94.81 71 VAL A CA 1
ATOM 535 C C . VAL A 1 71 ? -0.481 1.235 8.480 1.00 94.81 71 VAL A C 1
ATOM 537 O O . VAL A 1 71 ? -1.018 0.147 8.683 1.00 94.81 71 VAL A O 1
ATOM 540 N N . THR A 1 72 ? -0.588 2.257 9.323 1.00 96.06 72 THR A N 1
ATOM 541 C CA . THR A 1 72 ? -1.429 2.220 10.524 1.00 96.06 72 THR A CA 1
ATOM 542 C C . THR A 1 72 ? -2.755 2.905 10.228 1.00 96.06 72 THR A C 1
ATOM 544 O O . THR A 1 72 ? -2.790 4.111 9.988 1.00 96.06 72 THR A O 1
ATOM 547 N N . ILE A 1 73 ? -3.842 2.140 10.272 1.00 94.69 73 ILE A N 1
ATOM 548 C CA . ILE A 1 73 ? -5.210 2.646 10.184 1.00 94.69 73 ILE A CA 1
ATOM 549 C C . ILE A 1 73 ? -5.692 2.877 11.612 1.00 94.69 73 ILE A C 1
ATOM 551 O O . ILE A 1 73 ? -5.744 1.944 12.416 1.00 94.69 73 ILE A O 1
ATOM 555 N N . LYS A 1 74 ? -6.032 4.125 11.919 1.00 92.44 74 LYS A N 1
ATOM 556 C CA . LYS A 1 74 ? -6.656 4.491 13.189 1.00 92.44 74 LYS A CA 1
ATOM 557 C C . LYS A 1 74 ? -8.169 4.410 13.049 1.00 92.44 74 LYS A C 1
ATOM 559 O O . LYS A 1 74 ? -8.695 4.663 11.966 1.00 92.44 74 LYS A O 1
ATOM 564 N N . ASP A 1 75 ? -8.846 4.087 14.143 1.00 86.00 75 ASP A N 1
ATOM 565 C CA . ASP A 1 75 ? -10.289 4.279 14.206 1.00 86.00 75 ASP A CA 1
ATOM 566 C C . ASP A 1 75 ? -10.603 5.769 14.059 1.00 86.00 75 ASP A C 1
ATOM 568 O O . ASP A 1 75 ? -9.773 6.633 14.365 1.00 86.00 75 ASP A O 1
ATOM 572 N N . SER A 1 76 ? -11.810 6.065 13.581 1.00 77.31 76 SER A N 1
ATOM 573 C CA . SER A 1 76 ? -12.362 7.408 13.718 1.00 77.31 76 SER A CA 1
ATOM 574 C C . SER A 1 76 ? -12.274 7.785 15.194 1.00 77.31 76 SER A C 1
ATOM 576 O O . SER A 1 76 ? -12.806 7.060 16.034 1.00 77.31 76 SER A O 1
ATOM 578 N N . GLU A 1 77 ? -11.608 8.891 15.525 1.00 67.75 77 GLU A N 1
ATOM 579 C CA . GLU A 1 77 ? -11.672 9.458 16.872 1.00 67.75 77 GLU A CA 1
ATOM 580 C C . GLU A 1 77 ? -13.148 9.793 17.161 1.00 67.75 77 GLU A C 1
ATOM 582 O O . GLU A 1 77 ? -13.643 10.827 16.722 1.00 67.75 77 GLU A O 1
ATOM 587 N N . GLY A 1 78 ? -13.895 8.874 17.792 1.00 59.22 78 GLY A N 1
ATOM 588 C CA . GLY A 1 78 ? -15.315 9.087 18.097 1.00 59.22 78 GLY A CA 1
ATOM 589 C C . GLY A 1 78 ? -16.272 7.887 18.074 1.00 59.22 78 GLY A C 1
ATOM 590 O O . GLY A 1 78 ? -17.428 8.091 17.718 1.00 59.22 78 GLY A O 1
ATOM 591 N N . SER A 1 79 ? -15.874 6.678 18.483 1.00 51.25 79 SER A N 1
ATOM 592 C CA . SER A 1 79 ? -16.862 5.775 19.108 1.00 51.25 79 SER A CA 1
ATOM 593 C C . SER A 1 79 ? -16.839 6.038 20.610 1.00 51.25 79 SER A C 1
ATOM 595 O O . SER A 1 79 ? -15.802 5.847 21.244 1.00 51.25 79 SER A O 1
ATOM 597 N N . SER A 1 80 ? -17.952 6.583 21.108 1.00 46.66 80 SER A N 1
ATOM 598 C CA . SER A 1 80 ? -18.193 6.993 22.500 1.00 46.66 80 SER A CA 1
ATOM 599 C C . SER A 1 80 ? -18.025 5.873 23.520 1.00 46.66 80 SER A C 1
ATOM 601 O O . SER A 1 80 ? -18.326 4.709 23.173 1.00 46.66 80 SER A O 1
#

Sequence (80 aa):
YDIYGKQVIAGDIHPDNLGLHLQYCGDDEFNNCIQIRGIPTKAGIAKVRIHGGLGGGMLSKSGEFDKTYTVTIKDSEGSS

Secondary structure (DSSP, 8-state):
--TT-----EEEEESGGGSEEEEESSS-TT---EEEEE---S-EEEEEEEEEEEE-SSS-EEEEEEEEEEEEEPPPS---

Organism: Salmonella enterica (NCBI:txid28901)

pLDDT: mean 76.78, std 18.39, range [37.47, 97.31]

Radius of gyration: 16.05 Å; chains: 1; bounding box: 41×23×46 Å